Protein AF-C7GA13-F1 (afdb_monomer_lite)

Radius of gyration: 20.31 Å; chains: 1; bounding box: 30×21×69 Å

InterPro domains:
  IPR009078 Ferritin-like superfamily [SSF47240] (17-74)
  IPR012347 Ferritin-like [G3DSA:1.20.1260.10] (17-77)

pLDDT: mean 87.58, std 15.84, range [53.75, 98.81]

Sequence (77 aa):
MSRRYADDRFKIWRWNMSQLSEKELSVLNDLLTEEDLLIKKFQMLAEHTEDQEISAKFTEISQKHQGHFNSLYAQLS

Foldseek 3Di:
DDPVVVVVVVVVVVVVLQDDDPVSVVVLVVLLVVLVVLLVVLCVVLVPDPDPVSSVVSNVSSVVSVVVNVVSVVSND

Secondary structure (DSSP, 8-state):
--HHHHHHHHHHHHHHTS---HHHHHHHHHHHHHHHHHHHHHHHHHHT---HHHHHHHHHHHHHHHHHHHHHHGGG-

Structure (mmCIF, N/CA/C/O backbone):
data_AF-C7GA13-F1
#
_entry.id   AF-C7GA13-F1
#
loop_
_atom_site.group_PDB
_atom_site.id
_atom_site.type_symbol
_atom_site.label_atom_id
_atom_site.label_alt_id
_atom_site.label_comp_id
_atom_site.label_asym_id
_atom_site.label_entity_id
_atom_site.label_seq_id
_atom_site.pdbx_PDB_ins_code
_atom_site.Cartn_x
_atom_site.Cartn_y
_atom_site.Cartn_z
_atom_site.occupancy
_atom_site.B_iso_or_equiv
_atom_site.auth_seq_id
_atom_site.auth_comp_id
_atom_site.auth_asym_id
_atom_site.auth_atom_id
_atom_site.pdbx_PDB_model_num
ATOM 1 N N . MET A 1 1 ? -2.078 -11.001 -49.007 1.00 53.75 1 MET A N 1
ATOM 2 C CA . MET A 1 1 ? -1.478 -10.537 -47.734 1.00 53.75 1 MET A CA 1
ATOM 3 C C . MET A 1 1 ? -0.521 -11.621 -47.249 1.00 53.75 1 MET A C 1
ATOM 5 O O . MET A 1 1 ? -0.959 -12.750 -47.087 1.00 53.75 1 MET A O 1
ATOM 9 N N . SER A 1 2 ? 0.784 -11.345 -47.164 1.00 61.91 2 SER A N 1
ATOM 10 C CA . SER A 1 2 ? 1.804 -12.381 -46.907 1.00 61.91 2 SER A CA 1
ATOM 11 C C . SER A 1 2 ? 1.911 -12.718 -45.417 1.00 61.91 2 SER A C 1
ATOM 13 O O . SER A 1 2 ? 1.821 -11.823 -44.581 1.00 61.91 2 SER A O 1
ATOM 15 N N . ARG A 1 3 ? 2.172 -13.991 -45.086 1.00 57.22 3 ARG A N 1
ATOM 16 C CA . ARG A 1 3 ? 2.382 -14.500 -43.713 1.00 57.22 3 ARG A CA 1
ATOM 17 C C . ARG A 1 3 ? 3.437 -13.702 -42.926 1.00 57.22 3 ARG A C 1
ATOM 19 O O . ARG A 1 3 ? 3.309 -13.568 -41.718 1.00 57.22 3 ARG A O 1
ATOM 26 N N . ARG A 1 4 ? 4.421 -13.116 -43.624 1.00 58.84 4 ARG A N 1
ATOM 27 C CA . ARG A 1 4 ? 5.451 -12.226 -43.052 1.00 58.84 4 ARG A CA 1
ATOM 28 C C . ARG A 1 4 ? 4.879 -10.926 -42.462 1.00 58.84 4 ARG A C 1
ATOM 30 O O . ARG A 1 4 ? 5.290 -10.522 -41.388 1.00 58.84 4 ARG A O 1
ATOM 37 N N . TYR A 1 5 ? 3.872 -10.327 -43.102 1.00 57.06 5 TYR A N 1
ATOM 38 C CA . TYR A 1 5 ? 3.268 -9.065 -42.643 1.00 57.06 5 TYR A CA 1
ATOM 39 C C . TYR A 1 5 ? 2.462 -9.205 -41.341 1.00 57.06 5 TYR A C 1
ATOM 41 O O . TYR A 1 5 ? 2.332 -8.241 -40.589 1.00 57.06 5 TYR A O 1
ATOM 49 N N . ALA A 1 6 ? 1.891 -10.383 -41.078 1.00 61.94 6 ALA 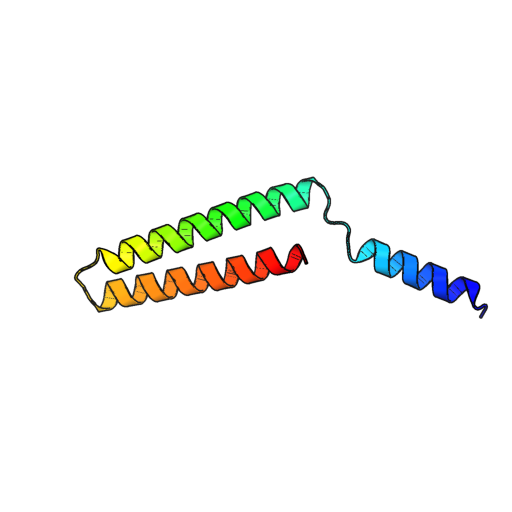A N 1
ATOM 50 C CA . ALA A 1 6 ? 1.120 -10.632 -39.861 1.00 61.94 6 ALA A CA 1
ATOM 51 C C . ALA A 1 6 ? 2.025 -10.778 -38.624 1.00 61.94 6 ALA A C 1
ATOM 53 O O . ALA A 1 6 ? 1.672 -10.296 -37.551 1.00 61.94 6 ALA A O 1
ATOM 54 N N . ASP A 1 7 ? 3.204 -11.383 -38.794 1.00 71.38 7 ASP A N 1
ATOM 55 C CA . ASP A 1 7 ? 4.169 -11.622 -37.717 1.00 71.38 7 ASP A CA 1
ATOM 56 C C . ASP A 1 7 ? 4.829 -10.313 -37.238 1.00 71.38 7 ASP A C 1
ATOM 58 O O . ASP A 1 7 ? 4.956 -10.069 -36.039 1.00 71.38 7 ASP A O 1
ATOM 62 N N . ASP A 1 8 ? 5.143 -9.401 -38.164 1.00 73.06 8 ASP A N 1
ATOM 63 C CA . ASP A 1 8 ? 5.713 -8.086 -37.832 1.00 73.06 8 ASP A CA 1
ATOM 64 C C . ASP A 1 8 ? 4.705 -7.180 -37.108 1.00 73.06 8 ASP A C 1
ATOM 66 O O . ASP A 1 8 ? 5.051 -6.489 -36.150 1.00 73.06 8 ASP A O 1
ATOM 70 N N . ARG A 1 9 ? 3.423 -7.232 -37.494 1.00 71.69 9 ARG A N 1
ATOM 71 C CA . ARG A 1 9 ? 2.341 -6.527 -36.784 1.00 71.69 9 ARG A CA 1
ATOM 72 C C . ARG A 1 9 ? 2.164 -7.056 -35.364 1.00 71.69 9 ARG A C 1
ATOM 74 O O . ARG A 1 9 ? 1.968 -6.257 -34.453 1.00 71.69 9 ARG A O 1
ATOM 81 N N . PHE A 1 10 ? 2.251 -8.372 -35.179 1.00 64.00 10 PHE A N 1
ATOM 82 C CA . PHE A 1 10 ? 2.129 -8.994 -33.864 1.00 64.00 10 PHE A CA 1
ATOM 83 C C . PHE A 1 10 ? 3.320 -8.643 -32.962 1.00 64.00 10 PHE A C 1
ATOM 85 O O . PHE A 1 10 ? 3.125 -8.339 -31.789 1.00 64.00 10 PHE A O 1
ATOM 92 N N . LYS A 1 11 ? 4.539 -8.578 -33.514 1.00 65.44 11 LYS A N 1
ATOM 93 C CA . LYS A 1 11 ? 5.741 -8.113 -32.799 1.00 65.44 11 LYS A CA 1
ATOM 94 C C . LYS A 1 11 ? 5.667 -6.638 -32.411 1.00 65.44 11 LYS A C 1
ATOM 96 O O . LYS A 1 11 ? 6.004 -6.323 -31.279 1.00 65.44 11 LYS A O 1
ATOM 101 N N . ILE A 1 12 ? 5.186 -5.754 -33.289 1.00 67.44 12 ILE A N 1
ATOM 102 C CA . ILE A 1 12 ? 5.003 -4.320 -32.986 1.00 67.44 12 ILE A CA 1
ATOM 103 C C . ILE A 1 12 ? 3.951 -4.119 -31.889 1.00 67.44 12 ILE A C 1
ATOM 105 O O . ILE A 1 12 ? 4.178 -3.365 -30.948 1.00 67.44 12 ILE A O 1
ATOM 109 N N . TRP A 1 13 ? 2.821 -4.828 -31.966 1.00 57.75 13 TRP A N 1
ATOM 110 C CA . TRP A 1 13 ? 1.800 -4.792 -30.914 1.00 57.75 13 TRP A CA 1
ATOM 111 C C . TRP A 1 13 ? 2.325 -5.336 -29.586 1.00 57.75 13 TRP A C 1
ATOM 113 O O . TRP A 1 13 ? 2.112 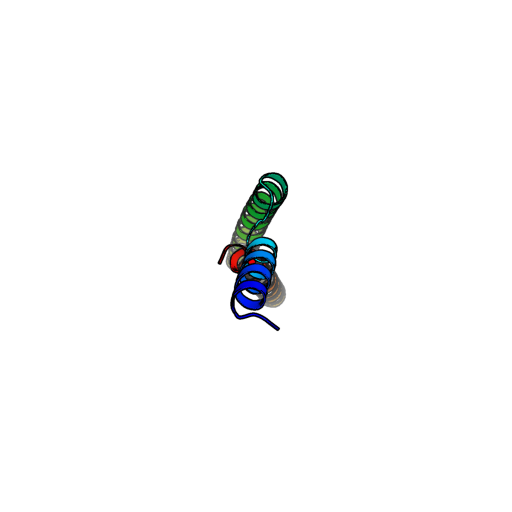-4.727 -28.545 1.00 57.75 13 TRP A O 1
ATOM 123 N N . ARG A 1 14 ? 3.072 -6.441 -29.623 1.00 56.94 14 ARG A N 1
ATOM 124 C CA . ARG A 1 14 ? 3.724 -7.022 -28.447 1.00 56.94 14 ARG A CA 1
ATOM 125 C C . ARG A 1 14 ? 4.802 -6.103 -27.858 1.00 56.94 14 ARG A C 1
ATOM 127 O O . ARG A 1 14 ? 4.953 -6.081 -26.646 1.00 56.94 14 ARG A O 1
ATOM 134 N N . TRP A 1 15 ? 5.515 -5.340 -28.685 1.00 58.19 15 TRP A N 1
ATOM 135 C CA . TRP A 1 15 ? 6.515 -4.361 -28.247 1.00 58.19 15 TRP A CA 1
ATOM 136 C C . TRP A 1 15 ? 5.864 -3.135 -27.589 1.00 58.19 15 TRP A C 1
ATOM 138 O O . TRP A 1 15 ? 6.334 -2.683 -26.551 1.00 58.19 15 TRP A O 1
ATOM 148 N N . ASN A 1 16 ? 4.724 -2.673 -28.118 1.00 55.97 16 ASN A N 1
ATOM 149 C CA . ASN A 1 16 ? 3.919 -1.613 -27.498 1.00 55.97 16 ASN A CA 1
ATOM 150 C C . ASN A 1 16 ? 3.261 -2.029 -26.171 1.00 55.97 16 ASN A C 1
ATOM 152 O O . ASN A 1 16 ? 2.934 -1.161 -25.371 1.00 55.97 16 ASN A O 1
ATOM 156 N N . MET A 1 17 ? 3.036 -3.325 -25.937 1.00 54.00 17 MET A N 1
ATOM 157 C CA . MET A 1 17 ? 2.328 -3.816 -24.746 1.00 54.00 17 MET A CA 1
ATOM 158 C C . MET A 1 17 ? 3.215 -3.990 -23.503 1.00 54.00 17 MET A C 1
ATOM 160 O O . MET A 1 17 ? 2.669 -4.274 -22.445 1.00 54.00 17 MET A O 1
ATOM 164 N N . SER A 1 18 ? 4.550 -3.872 -23.588 1.00 60.78 18 SER A N 1
ATOM 165 C CA . SER A 1 18 ? 5.425 -4.304 -22.478 1.00 60.78 18 SER A CA 1
ATOM 166 C C . SER A 1 18 ? 6.614 -3.395 -22.148 1.00 60.78 18 SER A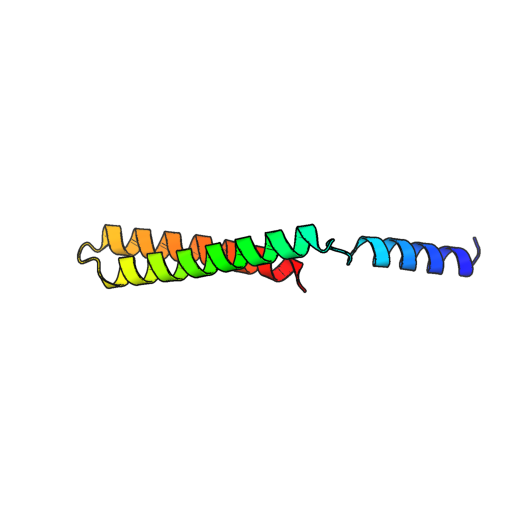 C 1
ATOM 168 O O . SER A 1 18 ? 7.619 -3.884 -21.632 1.00 60.78 18 SER A O 1
ATOM 170 N N . GLN A 1 19 ? 6.583 -2.108 -22.479 1.00 66.94 19 GLN A N 1
ATOM 171 C CA . GLN A 1 19 ? 7.751 -1.242 -22.273 1.00 66.94 19 GLN A CA 1
ATOM 172 C C . GLN A 1 19 ? 7.347 0.001 -21.484 1.00 66.94 19 GLN A C 1
ATOM 174 O O . GLN A 1 19 ? 7.319 1.100 -22.030 1.00 66.94 19 GLN A O 1
ATOM 179 N N . LEU A 1 20 ? 7.031 -0.179 -20.194 1.00 77.88 20 LEU A N 1
ATOM 180 C CA . LEU A 1 20 ? 7.136 0.940 -19.259 1.00 77.88 20 LEU A CA 1
ATOM 181 C C . LEU A 1 20 ? 8.565 1.476 -19.368 1.00 77.88 20 LEU A C 1
ATOM 183 O O . LEU A 1 20 ? 9.533 0.718 -19.273 1.00 77.88 20 LEU A O 1
ATOM 187 N N . SER A 1 21 ? 8.702 2.774 -19.601 1.00 88.56 21 SER A N 1
ATOM 188 C CA . SER A 1 21 ? 10.002 3.430 -19.548 1.00 88.56 21 SER A CA 1
ATOM 189 C C . SER A 1 21 ? 10.592 3.326 -18.140 1.00 88.56 21 SER A C 1
ATOM 191 O O . SER A 1 21 ? 9.868 3.182 -17.155 1.00 88.56 21 SER A O 1
ATOM 193 N N . GLU A 1 22 ? 11.911 3.475 -18.009 1.00 88.75 22 GLU A N 1
ATOM 194 C CA . GLU A 1 22 ? 12.571 3.525 -16.693 1.00 88.75 22 GLU A CA 1
ATOM 195 C C . GLU A 1 22 ? 11.948 4.583 -15.769 1.00 88.75 22 GLU A C 1
ATOM 197 O O . GLU A 1 22 ? 11.819 4.371 -14.565 1.00 88.75 22 GLU A O 1
ATOM 202 N N . LYS A 1 23 ? 11.498 5.707 -16.340 1.00 89.38 23 LYS A N 1
ATOM 203 C CA . LYS A 1 23 ? 10.818 6.766 -15.593 1.00 89.38 23 LYS A CA 1
ATOM 204 C C . LYS A 1 23 ? 9.447 6.319 -15.087 1.00 89.38 23 LYS A C 1
ATOM 206 O O . LYS A 1 23 ? 9.116 6.590 -13.938 1.00 89.38 23 LYS A O 1
ATOM 211 N N . GLU A 1 24 ? 8.656 5.650 -15.921 1.00 91.62 24 GLU A N 1
ATOM 212 C CA . GLU A 1 24 ? 7.350 5.116 -15.516 1.00 91.62 24 GLU A CA 1
ATOM 213 C C . GLU A 1 24 ? 7.503 4.002 -14.477 1.00 91.62 24 GLU A C 1
ATOM 215 O O . GLU A 1 24 ? 6.754 3.981 -13.507 1.00 91.62 24 GLU A O 1
ATOM 220 N N . LEU A 1 25 ? 8.521 3.146 -14.610 1.00 92.81 25 LEU A N 1
ATOM 221 C CA . LEU A 1 25 ? 8.872 2.146 -13.599 1.00 92.81 25 LEU A CA 1
ATOM 222 C C . LEU A 1 25 ? 9.278 2.788 -12.268 1.00 92.81 25 LEU A C 1
ATOM 224 O O . LEU A 1 25 ? 8.871 2.302 -11.215 1.00 92.81 25 LEU A O 1
ATOM 228 N N . SER A 1 26 ? 10.060 3.871 -12.291 1.00 93.88 26 SER A N 1
ATOM 229 C CA . SER A 1 26 ? 10.426 4.604 -11.072 1.00 93.88 26 SER A CA 1
ATOM 230 C C . SER A 1 26 ? 9.187 5.155 -10.373 1.00 93.88 26 SER A C 1
ATOM 232 O O . SER A 1 26 ? 8.988 4.888 -9.194 1.00 93.88 26 SER A O 1
ATOM 234 N N . VAL A 1 27 ? 8.318 5.851 -11.113 1.00 95.31 27 VAL A N 1
ATOM 235 C CA . VAL A 1 27 ? 7.070 6.403 -10.562 1.00 95.31 27 VAL A CA 1
ATOM 236 C C . VAL A 1 27 ? 6.174 5.290 -10.018 1.00 95.31 27 VAL A C 1
ATOM 238 O O . VAL A 1 27 ? 5.606 5.434 -8.942 1.00 95.31 27 VAL A O 1
ATOM 241 N N . LEU A 1 28 ? 6.066 4.163 -10.723 1.00 96.06 28 LEU A N 1
ATOM 242 C CA . LEU A 1 28 ? 5.253 3.034 -10.280 1.00 96.06 28 LEU A CA 1
ATOM 243 C C . LEU A 1 28 ? 5.780 2.417 -8.975 1.00 96.06 28 LEU A C 1
ATOM 245 O O . LEU A 1 28 ? 4.984 2.092 -8.099 1.00 96.06 28 LEU A O 1
ATOM 249 N N . ASN A 1 29 ? 7.102 2.302 -8.810 1.00 95.75 29 ASN A N 1
ATOM 250 C CA . ASN A 1 29 ? 7.710 1.829 -7.561 1.00 95.75 29 ASN A CA 1
ATOM 251 C C . ASN A 1 29 ? 7.511 2.812 -6.398 1.00 95.75 29 ASN A C 1
ATOM 253 O O . ASN A 1 29 ? 7.246 2.373 -5.275 1.00 95.75 29 ASN A O 1
ATOM 257 N N . ASP A 1 30 ? 7.598 4.119 -6.657 1.00 98.00 30 ASP A N 1
ATOM 258 C CA . ASP A 1 30 ? 7.333 5.148 -5.645 1.00 98.00 30 ASP A CA 1
ATOM 259 C C . ASP A 1 30 ? 5.875 5.066 -5.167 1.00 98.00 30 ASP A C 1
ATOM 261 O O . ASP A 1 30 ? 5.619 5.006 -3.964 1.00 98.00 30 ASP A O 1
ATOM 265 N N . LEU A 1 31 ? 4.924 4.955 -6.103 1.00 98.06 31 LEU A N 1
ATOM 266 C CA . LEU A 1 31 ? 3.499 4.803 -5.794 1.00 98.06 31 LEU A CA 1
ATOM 267 C C . LEU A 1 31 ? 3.207 3.508 -5.024 1.00 98.06 31 LEU A C 1
ATOM 269 O O . LEU A 1 31 ? 2.464 3.529 -4.049 1.00 98.06 31 LEU A O 1
ATOM 273 N N . LEU A 1 32 ? 3.806 2.380 -5.420 1.00 98.25 32 LEU A N 1
ATOM 274 C CA . LEU A 1 32 ? 3.658 1.112 -4.696 1.00 98.25 32 LEU A CA 1
ATOM 275 C C . LEU A 1 32 ? 4.184 1.210 -3.259 1.00 98.25 32 LEU A C 1
ATOM 277 O O . LEU A 1 32 ? 3.558 0.690 -2.335 1.00 98.25 32 LEU A O 1
ATOM 281 N N . THR A 1 33 ? 5.314 1.891 -3.068 1.00 98.44 33 THR A N 1
ATOM 282 C CA . THR A 1 33 ? 5.896 2.120 -1.740 1.00 98.44 33 THR A CA 1
ATOM 283 C C . THR A 1 33 ? 4.988 2.998 -0.878 1.00 98.44 33 THR A C 1
ATOM 285 O O . THR A 1 33 ? 4.798 2.721 0.307 1.00 98.44 33 THR A O 1
ATOM 288 N N . GLU A 1 34 ? 4.402 4.042 -1.464 1.00 98.62 34 GLU A N 1
ATOM 289 C CA . GLU A 1 34 ? 3.461 4.921 -0.773 1.00 98.62 34 GLU A CA 1
ATOM 290 C C . GLU A 1 34 ? 2.172 4.186 -0.378 1.00 98.62 34 GLU A C 1
ATOM 292 O O . GLU A 1 34 ? 1.741 4.286 0.772 1.00 98.62 34 GLU A O 1
ATOM 297 N N . GLU A 1 35 ? 1.590 3.392 -1.281 1.00 98.62 35 GLU A N 1
ATOM 298 C CA . GLU A 1 35 ? 0.390 2.604 -0.984 1.00 98.62 35 GLU A CA 1
ATOM 299 C C . GLU A 1 35 ? 0.645 1.585 0.144 1.00 98.62 35 GLU A C 1
ATOM 301 O O . GLU A 1 35 ? -0.153 1.498 1.077 1.00 98.62 35 GLU A O 1
ATOM 306 N N . ASP A 1 36 ? 1.782 0.875 0.144 1.00 98.69 36 ASP A N 1
ATOM 307 C CA . ASP A 1 36 ? 2.168 -0.038 1.238 1.00 98.69 36 ASP A CA 1
ATOM 308 C C . ASP A 1 36 ? 2.306 0.686 2.592 1.00 98.69 36 ASP A C 1
ATOM 310 O O . ASP A 1 36 ? 1.823 0.202 3.624 1.00 98.69 36 ASP A O 1
ATOM 314 N N . LEU A 1 37 ? 2.897 1.886 2.597 1.00 98.75 37 LEU A N 1
ATOM 315 C CA . LEU A 1 37 ? 2.990 2.718 3.797 1.00 98.75 37 LEU A CA 1
ATOM 316 C C . LEU A 1 37 ? 1.602 3.121 4.317 1.00 98.75 37 LEU A C 1
ATOM 318 O O . LEU A 1 37 ? 1.354 3.061 5.525 1.00 98.75 37 LEU A O 1
ATOM 322 N N . LEU A 1 38 ? 0.695 3.528 3.427 1.00 98.75 38 LEU A N 1
ATOM 323 C CA . LEU A 1 38 ? -0.662 3.938 3.790 1.00 98.75 38 LEU A CA 1
ATOM 324 C C . LEU A 1 38 ? -1.487 2.757 4.311 1.00 98.75 38 LEU A C 1
ATOM 326 O O . LEU A 1 38 ? -2.157 2.902 5.336 1.00 98.75 38 LEU A O 1
ATOM 330 N N . ILE A 1 39 ? -1.378 1.578 3.691 1.00 98.81 39 ILE A N 1
ATOM 331 C CA . ILE A 1 39 ? -2.014 0.338 4.166 1.00 98.81 39 ILE A CA 1
ATOM 332 C C . ILE A 1 39 ? -1.621 0.072 5.619 1.00 98.81 39 ILE A C 1
ATOM 334 O O . ILE A 1 39 ? -2.501 -0.040 6.476 1.00 98.81 39 ILE A O 1
ATOM 338 N N . LYS A 1 40 ? -0.313 0.043 5.906 1.00 98.81 40 LYS A N 1
ATOM 339 C CA . LYS A 1 40 ? 0.224 -0.216 7.251 1.00 98.81 40 LYS A CA 1
ATOM 340 C C . LYS A 1 40 ? -0.190 0.858 8.250 1.00 98.81 40 LYS A C 1
ATOM 342 O O . LYS A 1 40 ? -0.587 0.539 9.367 1.00 98.81 40 LYS A O 1
ATOM 347 N N . LYS A 1 41 ? -0.144 2.132 7.848 1.00 98.75 41 LYS A N 1
ATOM 348 C CA . LYS A 1 41 ? -0.557 3.259 8.692 1.00 98.75 41 LYS A CA 1
ATOM 349 C C . LYS A 1 41 ? -2.012 3.122 9.124 1.00 98.75 41 LYS A C 1
ATOM 351 O O . LYS A 1 41 ? -2.308 3.290 10.303 1.00 98.75 41 LYS A O 1
ATOM 356 N N . PHE A 1 42 ? -2.916 2.829 8.193 1.00 98.81 42 PHE A N 1
ATOM 357 C CA . PHE A 1 42 ? -4.337 2.729 8.513 1.00 98.81 42 PHE A CA 1
ATOM 358 C C . PHE A 1 42 ? -4.695 1.437 9.255 1.00 98.81 42 PHE A C 1
ATOM 360 O O . PHE A 1 42 ? -5.567 1.485 10.115 1.00 98.81 42 PHE A O 1
ATOM 367 N N . GLN A 1 43 ? -3.985 0.327 9.021 1.00 98.69 43 GLN A N 1
ATOM 368 C CA . GLN A 1 43 ? -4.100 -0.875 9.863 1.00 98.69 43 GLN A CA 1
ATOM 369 C C . GLN A 1 43 ? -3.688 -0.582 11.307 1.00 98.69 43 GLN A C 1
ATOM 371 O O . GLN A 1 43 ? -4.473 -0.804 12.223 1.00 98.69 43 GLN A O 1
ATOM 376 N N . MET A 1 44 ? -2.515 0.026 11.504 1.00 98.75 44 MET A N 1
ATOM 377 C CA . MET A 1 44 ? -2.031 0.427 12.826 1.00 98.75 44 MET A CA 1
ATOM 378 C C . MET A 1 44 ? -3.015 1.383 13.522 1.00 98.75 44 MET A C 1
ATOM 380 O O . MET A 1 44 ? -3.322 1.221 14.700 1.00 98.75 44 MET A O 1
ATOM 384 N N . LEU A 1 45 ? -3.554 2.375 12.806 1.00 98.62 45 LEU A N 1
ATOM 385 C CA . LEU A 1 45 ? -4.562 3.278 13.369 1.00 98.62 45 LEU A CA 1
ATOM 386 C C . LEU A 1 45 ? -5.851 2.539 13.752 1.00 98.62 45 LEU A C 1
ATOM 388 O O . LEU A 1 45 ? -6.410 2.833 14.805 1.00 98.62 45 LEU A O 1
ATOM 392 N N . ALA A 1 46 ? -6.314 1.581 12.945 1.00 98.62 46 ALA A N 1
ATOM 393 C CA . ALA A 1 46 ? -7.490 0.774 13.266 1.00 98.62 46 ALA A CA 1
ATOM 394 C C . ALA A 1 46 ? -7.286 -0.070 14.536 1.00 98.62 46 ALA A C 1
ATOM 396 O O . ALA A 1 46 ? -8.196 -0.139 15.361 1.00 98.62 46 ALA A O 1
ATOM 397 N N . GLU A 1 47 ? -6.096 -0.656 14.711 1.00 98.44 47 GLU A N 1
ATOM 398 C CA . GLU A 1 47 ? -5.719 -1.477 15.874 1.00 98.44 47 GLU A CA 1
ATOM 399 C C . GLU A 1 47 ? -5.617 -0.672 17.177 1.00 98.44 47 GLU A C 1
ATOM 401 O O . GLU A 1 47 ? -5.925 -1.187 18.250 1.00 98.44 47 GLU A O 1
ATOM 406 N N . HIS A 1 48 ? -5.199 0.593 17.094 1.00 98.19 48 HIS A N 1
ATOM 407 C CA . HIS A 1 48 ? -4.989 1.463 18.257 1.00 98.19 48 HIS A CA 1
ATOM 408 C C . HIS A 1 48 ? -6.149 2.428 18.542 1.00 98.19 48 HIS A C 1
ATOM 410 O O . HIS A 1 48 ? -6.031 3.290 19.414 1.00 98.19 48 HIS A O 1
ATOM 416 N N . THR A 1 49 ? -7.264 2.310 17.821 1.00 97.75 49 THR A N 1
ATOM 417 C CA . THR A 1 49 ? -8.453 3.140 18.039 1.00 97.75 49 THR A CA 1
ATOM 418 C C . THR A 1 49 ? -9.480 2.393 18.883 1.00 97.75 49 THR A C 1
ATOM 420 O O . THR A 1 49 ? -9.899 1.297 18.529 1.00 97.75 49 THR A O 1
ATOM 423 N N . GLU A 1 50 ? -9.924 3.010 19.979 1.00 97.88 50 GLU A N 1
ATOM 424 C CA . GLU A 1 50 ? -10.953 2.440 20.864 1.00 97.88 50 GLU A CA 1
ATOM 425 C C . GLU A 1 50 ? -12.377 2.614 20.310 1.00 97.88 50 GLU A C 1
ATOM 427 O O . GLU A 1 50 ? -13.253 1.784 20.552 1.00 97.88 50 GLU A O 1
ATOM 432 N N . ASP A 1 51 ? -12.618 3.688 19.551 1.00 98.62 51 ASP A N 1
ATOM 433 C CA . ASP A 1 51 ? -13.908 3.945 18.913 1.00 98.62 51 ASP A CA 1
ATOM 434 C C . ASP A 1 51 ? -14.140 2.983 17.737 1.00 98.62 51 ASP A C 1
ATOM 436 O O . ASP A 1 51 ? -13.408 2.978 16.741 1.00 98.62 51 ASP A O 1
ATOM 440 N N . GLN A 1 52 ? -15.195 2.176 17.845 1.00 98.00 52 GLN A N 1
ATOM 441 C CA . GLN A 1 52 ? -15.509 1.135 16.872 1.00 98.00 52 GLN A CA 1
ATOM 442 C C . GLN A 1 52 ? -15.853 1.695 15.482 1.00 98.00 52 GLN A C 1
ATOM 444 O O . GLN A 1 52 ? -15.501 1.080 14.473 1.00 98.00 52 GLN A O 1
ATOM 449 N N . GLU A 1 53 ? -16.522 2.847 15.399 1.00 98.44 53 GLU A N 1
ATOM 450 C CA . GLU A 1 53 ? -16.889 3.451 14.116 1.00 98.44 53 GLU A CA 1
ATOM 451 C C . GLU A 1 53 ? -15.648 4.010 13.409 1.00 98.44 53 GLU A C 1
ATOM 453 O O . GLU A 1 53 ? -15.479 3.845 12.198 1.00 98.44 53 GLU A O 1
ATOM 458 N N . ILE A 1 54 ? -14.743 4.635 14.163 1.00 98.44 54 ILE A N 1
ATOM 459 C CA . ILE A 1 54 ? -13.486 5.162 13.626 1.00 98.44 54 ILE A CA 1
ATOM 460 C C . ILE A 1 54 ? -12.550 4.015 13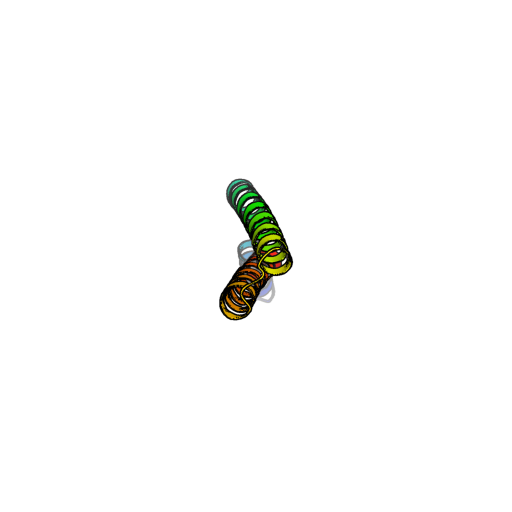.210 1.00 98.44 54 ILE A C 1
ATOM 462 O O . ILE A 1 54 ? -11.982 4.064 12.117 1.00 98.44 54 ILE A O 1
ATOM 466 N N . SER A 1 55 ? -12.436 2.953 14.016 1.00 98.62 55 SER A N 1
ATOM 467 C CA . SE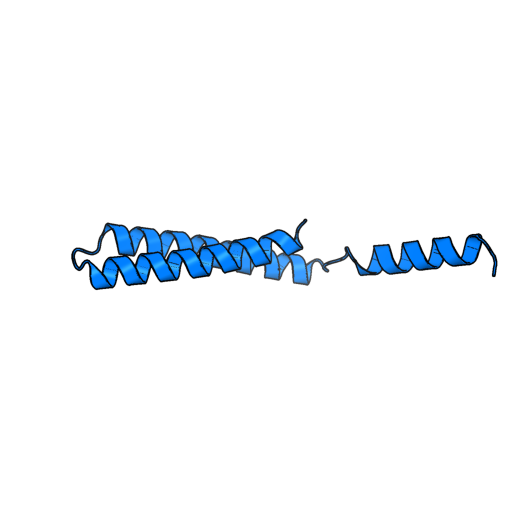R A 1 55 ? -11.652 1.756 13.668 1.00 98.62 55 SER A CA 1
ATOM 468 C C . SER A 1 55 ? -12.156 1.099 12.372 1.00 98.62 55 SER A C 1
ATOM 470 O O . SER A 1 55 ? -11.366 0.773 11.475 1.00 98.62 55 SER A O 1
ATOM 472 N N . ALA A 1 56 ? -13.481 1.000 12.204 1.00 98.69 56 ALA A N 1
ATOM 473 C CA . ALA A 1 56 ? -14.086 0.503 10.970 1.00 98.69 56 ALA A CA 1
ATOM 474 C C . ALA A 1 56 ? -13.737 1.382 9.754 1.00 98.69 56 ALA A C 1
ATOM 476 O O . ALA A 1 56 ? -13.379 0.853 8.700 1.00 98.69 56 ALA A O 1
ATOM 477 N N . LYS A 1 57 ? -13.756 2.715 9.901 1.00 98.81 57 LYS A N 1
ATOM 478 C CA . LYS A 1 57 ? -13.355 3.648 8.831 1.00 98.81 57 LYS A CA 1
ATOM 479 C C . LYS A 1 57 ? -11.886 3.488 8.446 1.00 98.81 57 LYS A C 1
ATOM 481 O O . LYS A 1 57 ? -11.575 3.458 7.259 1.00 98.81 57 LYS A O 1
ATOM 486 N N . PHE A 1 58 ? -10.976 3.351 9.410 1.00 98.75 58 PHE A N 1
ATOM 487 C CA . PHE A 1 58 ? -9.563 3.105 9.104 1.00 98.75 58 PHE A CA 1
ATOM 488 C C . PHE A 1 58 ? -9.346 1.768 8.393 1.00 98.75 58 PHE A C 1
ATOM 490 O O . PHE A 1 58 ? -8.576 1.706 7.434 1.00 98.75 58 PHE A O 1
ATOM 497 N N . THR A 1 59 ? -10.083 0.729 8.788 1.00 98.69 59 THR A N 1
ATOM 498 C CA . THR A 1 59 ? -10.063 -0.567 8.098 1.00 98.69 59 THR A CA 1
ATOM 499 C C . THR A 1 59 ? -10.520 -0.432 6.642 1.00 98.69 59 THR A C 1
ATOM 501 O O . THR A 1 59 ? -9.844 -0.923 5.739 1.00 98.69 59 THR A O 1
ATOM 504 N N . GLU A 1 60 ? -11.620 0.284 6.386 1.00 98.75 60 GLU A N 1
ATOM 505 C CA . GLU A 1 60 ? -12.111 0.542 5.026 1.00 98.75 60 GLU A CA 1
ATOM 506 C C . GLU A 1 60 ? -11.082 1.319 4.186 1.00 98.75 60 GLU A C 1
ATOM 508 O O . GLU A 1 60 ? -10.841 0.994 3.022 1.00 98.75 60 GLU A O 1
ATOM 513 N N . ILE A 1 61 ? -10.438 2.334 4.771 1.00 98.69 61 ILE A N 1
ATOM 514 C CA . ILE A 1 61 ? -9.407 3.124 4.088 1.00 98.69 61 ILE A CA 1
ATOM 515 C C . ILE A 1 61 ? -8.196 2.250 3.737 1.00 98.69 61 ILE A C 1
ATOM 517 O O . ILE A 1 61 ? -7.735 2.284 2.596 1.00 98.69 61 ILE A O 1
ATOM 521 N N . SER A 1 62 ? -7.715 1.420 4.668 1.00 98.81 62 SER A N 1
ATOM 522 C CA . SER A 1 62 ? -6.634 0.462 4.397 1.00 98.81 62 SER A CA 1
ATOM 523 C C . SER A 1 62 ? -6.984 -0.475 3.234 1.00 98.81 62 SER A C 1
ATOM 525 O O . SER A 1 62 ? -6.166 -0.678 2.338 1.00 98.81 62 SER A O 1
ATOM 527 N N . GLN A 1 63 ? -8.219 -0.984 3.184 1.00 98.81 63 GLN A N 1
ATOM 528 C CA . GLN A 1 63 ? -8.677 -1.851 2.093 1.00 98.81 63 GLN A CA 1
ATOM 529 C C . GLN A 1 63 ? -8.711 -1.134 0.736 1.00 98.81 63 GLN A C 1
ATOM 531 O O . GLN A 1 63 ? -8.373 -1.744 -0.280 1.00 98.81 63 GLN A O 1
ATOM 536 N N . LYS A 1 64 ? -9.069 0.157 0.699 1.00 98.75 64 LYS A N 1
ATOM 537 C CA . LYS A 1 64 ? -8.999 0.965 -0.532 1.00 98.75 64 LYS A CA 1
ATOM 538 C C . LYS A 1 64 ? -7.560 1.084 -1.038 1.00 98.75 64 LYS A C 1
ATOM 540 O O . LYS A 1 64 ? -7.317 0.795 -2.208 1.00 98.75 64 LYS A O 1
ATOM 545 N N . HIS A 1 65 ? -6.612 1.403 -0.154 1.00 98.75 65 HIS A N 1
ATOM 546 C CA . HIS A 1 65 ? -5.186 1.452 -0.497 1.00 98.75 65 HIS A CA 1
ATOM 547 C C . HIS A 1 65 ? -4.644 0.084 -0.937 1.00 98.75 65 HIS A C 1
ATOM 549 O O . HIS A 1 65 ? -3.928 -0.009 -1.928 1.00 98.75 65 HIS A O 1
ATOM 555 N N . GLN A 1 66 ? -5.074 -1.013 -0.304 1.00 98.75 66 GLN A N 1
ATOM 556 C CA . GLN A 1 66 ? -4.733 -2.366 -0.760 1.00 98.75 66 GLN A CA 1
ATOM 557 C C . GLN A 1 66 ? -5.246 -2.645 -2.180 1.00 98.75 66 GLN A C 1
ATOM 559 O O . GLN A 1 66 ? -4.542 -3.248 -2.990 1.00 98.75 66 GLN A O 1
ATOM 564 N N . GLY A 1 67 ? -6.459 -2.192 -2.507 1.00 98.44 67 GLY A N 1
ATOM 565 C CA . GLY A 1 67 ? -7.009 -2.284 -3.859 1.00 98.44 67 GLY A CA 1
ATOM 566 C C . GLY A 1 67 ? -6.203 -1.482 -4.885 1.00 98.44 67 GLY A C 1
ATOM 567 O O . GLY A 1 67 ? -5.935 -1.978 -5.984 1.00 98.44 67 GLY A O 1
ATOM 568 N N . HIS A 1 68 ? -5.772 -0.272 -4.523 1.00 98.31 68 HIS A N 1
ATOM 569 C CA . HIS A 1 68 ? -4.906 0.553 -5.367 1.00 98.31 68 HIS A CA 1
ATOM 570 C C . HIS A 1 68 ? -3.536 -0.094 -5.573 1.00 98.31 68 HIS A C 1
ATOM 572 O O . HIS A 1 68 ? -3.117 -0.256 -6.718 1.00 98.31 68 HIS A O 1
ATOM 578 N N . PHE A 1 69 ? -2.893 -0.557 -4.497 1.00 98.56 69 PHE A N 1
ATOM 579 C CA . PHE A 1 69 ? -1.635 -1.299 -4.553 1.00 98.56 69 PHE A CA 1
ATOM 580 C C . PHE A 1 69 ? -1.730 -2.477 -5.526 1.00 98.56 69 PHE A C 1
ATOM 582 O O . PHE A 1 69 ? -0.906 -2.605 -6.426 1.00 98.56 69 PHE A O 1
ATOM 589 N N . ASN A 1 70 ? -2.774 -3.303 -5.407 1.00 98.12 70 ASN A N 1
ATOM 590 C CA . ASN A 1 70 ? -2.974 -4.457 -6.287 1.00 98.12 70 ASN A CA 1
ATOM 591 C C . ASN A 1 70 ? -3.133 -4.038 -7.759 1.00 98.12 70 ASN A C 1
ATOM 593 O O . ASN A 1 70 ? -2.620 -4.708 -8.654 1.00 98.12 70 ASN A O 1
ATOM 597 N N . SER A 1 71 ? -3.821 -2.920 -8.008 1.00 96.62 71 SER A N 1
ATOM 598 C CA . SER A 1 71 ? -4.029 -2.377 -9.356 1.00 96.62 71 SER A CA 1
ATOM 599 C C . SER A 1 71 ? -2.738 -1.821 -9.967 1.00 96.62 71 SER A C 1
ATOM 601 O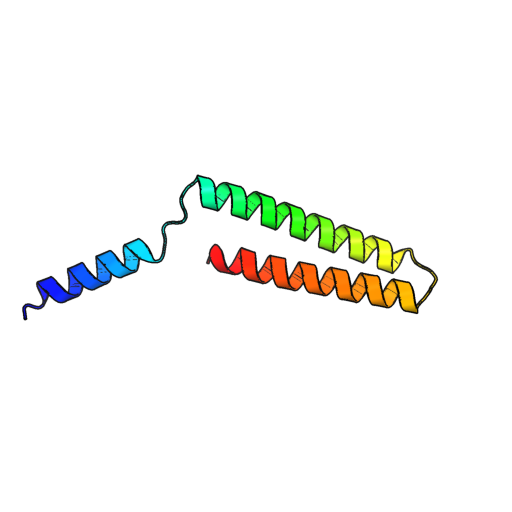 O . SER A 1 71 ? -2.508 -1.982 -11.163 1.00 96.62 71 SER A O 1
ATOM 603 N N . LEU A 1 72 ? -1.884 -1.186 -9.159 1.00 95.81 72 LEU A N 1
ATOM 604 C CA . LEU A 1 72 ? -0.549 -0.741 -9.569 1.00 95.81 72 LEU A CA 1
ATOM 605 C C . LEU A 1 72 ? 0.373 -1.940 -9.817 1.00 95.81 72 LEU A C 1
ATOM 607 O O . LEU A 1 72 ? 1.053 -1.995 -10.837 1.00 95.81 72 LEU A O 1
ATOM 611 N N . TYR A 1 73 ? 0.348 -2.936 -8.931 1.00 94.81 73 TYR A N 1
ATOM 612 C CA . TYR A 1 73 ? 1.185 -4.129 -9.033 1.00 94.81 73 TYR A CA 1
ATOM 613 C C . TYR A 1 73 ? 0.867 -4.952 -10.288 1.00 94.81 73 TYR A C 1
ATOM 615 O O . TYR A 1 73 ? 1.775 -5.463 -10.936 1.00 94.81 73 TYR A O 1
ATOM 623 N N . ALA A 1 74 ? -0.405 -5.009 -10.694 1.00 93.50 74 ALA A N 1
ATOM 624 C CA . ALA A 1 74 ? -0.829 -5.662 -11.933 1.00 93.50 74 ALA A CA 1
ATOM 625 C C . ALA A 1 74 ? -0.247 -5.024 -13.212 1.00 93.50 74 ALA A C 1
ATOM 627 O O . ALA A 1 74 ? -0.280 -5.648 -14.267 1.00 93.50 74 ALA A O 1
ATOM 628 N N . GLN A 1 75 ? 0.294 -3.801 -13.150 1.00 88.06 75 GLN A N 1
ATOM 629 C CA . GLN A 1 75 ? 0.985 -3.179 -14.289 1.00 88.06 75 GLN A CA 1
ATOM 630 C C . GLN A 1 75 ? 2.423 -3.696 -14.466 1.00 88.06 75 GLN A C 1
ATOM 632 O O . GLN A 1 75 ? 3.036 -3.445 -15.502 1.00 88.06 75 GLN A O 1
ATOM 637 N N . LEU A 1 76 ? 2.968 -4.406 -13.470 1.00 84.62 76 LEU A N 1
ATOM 638 C CA . LEU A 1 76 ? 4.295 -5.031 -13.514 1.00 84.62 76 LEU A CA 1
ATOM 639 C C . LEU A 1 76 ? 4.270 -6.487 -14.020 1.00 84.62 76 LEU A C 1
ATOM 641 O O . LEU A 1 76 ? 5.337 -7.077 -14.197 1.00 84.62 76 LEU A O 1
ATOM 645 N N . SER A 1 77 ? 3.082 -7.072 -14.215 1.00 65.69 77 SER A N 1
ATOM 646 C CA . SER A 1 77 ? 2.856 -8.470 -14.624 1.00 65.69 77 SER A CA 1
ATOM 647 C C . SER A 1 77 ? 2.361 -8.588 -16.059 1.00 65.69 77 SER A C 1
ATOM 649 O O . SER A 1 77 ? 2.873 -9.469 -16.786 1.00 65.69 77 SER A O 1
#

Organism: NCBI:txid536231